Protein AF-D5RJ46-F1 (afdb_monomer_lite)

Radius of gyration: 23.19 Å; chains: 1; bounding box: 53×31×49 Å

Structure (mmCIF, N/CA/C/O backbone):
data_AF-D5RJ46-F1
#
_entry.id   AF-D5RJ46-F1
#
loop_
_atom_site.group_PDB
_atom_site.id
_atom_site.type_symbol
_atom_site.label_atom_id
_atom_site.label_alt_id
_atom_site.label_comp_id
_atom_site.label_asym_id
_atom_site.label_entity_id
_atom_site.label_seq_id
_atom_site.pdbx_PDB_ins_code
_atom_site.Cartn_x
_atom_site.Cartn_y
_atom_site.Cartn_z
_atom_site.occupancy
_atom_site.B_iso_or_equiv
_atom_site.auth_seq_id
_atom_site.auth_comp_id
_atom_site.auth_asym_id
_atom_site.auth_atom_id
_atom_site.pdbx_PDB_model_num
ATOM 1 N N . MET A 1 1 ? 31.677 16.257 28.762 1.00 53.81 1 MET A N 1
ATOM 2 C CA . MET A 1 1 ? 31.484 15.042 27.933 1.00 53.81 1 MET A CA 1
ATOM 3 C C . MET A 1 1 ? 30.009 14.711 27.685 1.00 53.81 1 MET A C 1
ATOM 5 O O . MET A 1 1 ? 29.662 14.455 26.544 1.00 53.81 1 MET A O 1
ATOM 9 N N . ALA A 1 2 ? 29.126 14.784 28.692 1.00 62.00 2 ALA A N 1
ATOM 10 C CA . ALA A 1 2 ? 27.690 14.493 28.535 1.00 62.00 2 ALA A CA 1
ATOM 11 C C . ALA A 1 2 ? 26.925 15.451 27.591 1.00 62.00 2 ALA A C 1
ATOM 13 O O . ALA A 1 2 ? 26.025 15.023 26.880 1.00 62.00 2 ALA A O 1
ATOM 14 N N . LEU A 1 3 ? 27.316 16.730 27.530 1.00 62.88 3 LEU A N 1
ATOM 15 C CA . LEU A 1 3 ? 26.665 17.728 26.669 1.00 62.88 3 LEU A CA 1
ATOM 16 C C . LEU A 1 3 ? 26.871 17.453 25.165 1.00 62.88 3 LEU A C 1
ATOM 18 O O . LEU A 1 3 ? 25.964 17.662 24.370 1.00 62.88 3 LEU A O 1
ATOM 22 N N . LEU A 1 4 ? 28.041 16.921 24.790 1.00 63.88 4 LEU A N 1
ATOM 23 C CA . LEU A 1 4 ? 28.360 16.503 23.417 1.00 63.88 4 LEU A CA 1
ATOM 24 C C . LEU A 1 4 ? 27.545 15.276 22.982 1.00 63.88 4 LEU A C 1
ATOM 26 O O . LEU A 1 4 ? 27.134 15.197 21.831 1.00 63.88 4 LEU A O 1
ATOM 30 N N . LEU A 1 5 ? 27.270 14.353 23.910 1.00 64.06 5 LEU A N 1
ATOM 31 C CA . LEU A 1 5 ? 26.399 13.200 23.667 1.00 64.06 5 LEU A CA 1
ATOM 32 C C . LEU A 1 5 ? 24.937 13.633 23.483 1.00 64.06 5 LEU A C 1
ATOM 34 O O . LEU A 1 5 ? 24.280 13.160 22.566 1.00 64.06 5 LEU A O 1
ATOM 38 N N . LEU A 1 6 ? 24.452 14.583 24.290 1.00 67.12 6 LEU A N 1
ATOM 39 C CA . LEU A 1 6 ? 23.091 15.130 24.189 1.00 67.12 6 LEU A CA 1
ATOM 40 C C . LEU A 1 6 ? 22.828 15.881 22.871 1.00 67.12 6 LEU A C 1
ATOM 42 O O . LEU A 1 6 ? 21.725 15.807 22.336 1.00 67.12 6 LEU A O 1
ATOM 46 N N . LEU A 1 7 ? 23.847 16.543 22.314 1.00 65.19 7 LEU A N 1
ATOM 47 C CA . LEU A 1 7 ? 23.788 17.214 21.007 1.00 65.19 7 LEU A CA 1
ATOM 48 C C . LEU A 1 7 ? 23.799 16.248 19.808 1.00 65.19 7 LEU A C 1
ATOM 50 O O . LEU A 1 7 ? 23.456 16.664 18.704 1.00 65.19 7 LEU A O 1
ATOM 54 N N . ALA A 1 8 ? 24.162 14.975 20.006 1.00 62.62 8 ALA A N 1
ATOM 55 C CA . ALA A 1 8 ? 24.197 13.963 18.946 1.00 62.62 8 ALA A CA 1
ATOM 56 C C . ALA A 1 8 ? 22.874 13.182 18.788 1.00 62.62 8 ALA A C 1
ATOM 58 O O . ALA A 1 8 ? 22.648 12.578 17.740 1.00 62.62 8 ALA A O 1
ATOM 59 N N . LEU A 1 9 ? 21.971 13.225 19.780 1.00 63.12 9 LEU A N 1
ATOM 60 C CA . LEU A 1 9 ? 20.667 12.548 19.713 1.00 63.12 9 LEU A CA 1
ATOM 61 C C . LEU A 1 9 ? 19.753 12.987 18.546 1.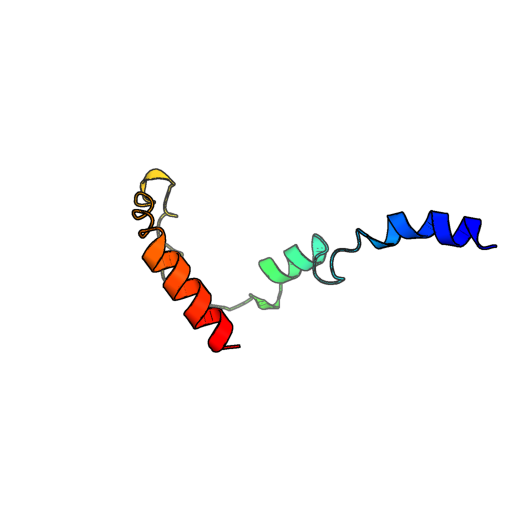00 63.12 9 LEU A C 1
ATOM 63 O O . LEU A 1 9 ? 19.110 12.104 17.977 1.00 63.12 9 LEU A O 1
ATOM 67 N N . PRO A 1 10 ? 19.665 14.271 18.131 1.00 62.09 10 PRO A N 1
ATOM 68 C CA . PRO A 1 10 ? 18.746 14.647 17.056 1.00 62.09 10 PRO A CA 1
ATOM 69 C C . PRO A 1 10 ? 19.191 14.161 15.666 1.00 62.09 10 PRO A C 1
ATOM 71 O O . PRO A 1 10 ? 18.357 14.090 14.768 1.00 62.09 10 PRO A O 1
ATOM 74 N N . LEU A 1 11 ? 20.462 13.777 15.473 1.00 57.16 11 LEU A N 1
ATOM 75 C CA . LEU A 1 11 ? 20.935 13.207 14.201 1.00 57.16 11 LEU A CA 1
ATOM 76 C C . LEU A 1 11 ? 20.668 11.699 14.071 1.00 57.16 11 LEU A C 1
ATOM 78 O O . LEU A 1 11 ? 20.689 11.176 12.960 1.00 57.16 11 LEU A O 1
ATOM 82 N N . ALA A 1 12 ? 20.382 10.998 15.171 1.00 58.78 12 ALA A N 1
ATOM 83 C CA . ALA A 1 12 ? 20.088 9.563 15.146 1.00 58.78 12 ALA A CA 1
ATOM 84 C C . ALA A 1 12 ? 18.634 9.243 14.733 1.00 58.78 12 ALA A C 1
ATOM 86 O O . ALA A 1 12 ? 18.303 8.080 14.523 1.00 58.78 12 ALA A O 1
ATOM 87 N N . GLY A 1 13 ? 17.767 10.257 14.610 1.00 55.91 13 GLY A N 1
ATOM 88 C CA . GLY A 1 13 ? 16.334 10.094 14.326 1.00 55.91 13 GLY A CA 1
ATOM 89 C C . GLY A 1 13 ? 15.928 10.083 12.846 1.00 55.91 13 GLY A C 1
ATOM 90 O O . GLY A 1 13 ? 14.752 9.882 12.564 1.00 55.91 13 GLY A O 1
ATOM 91 N N . CYS A 1 14 ? 16.858 10.291 11.906 1.00 59.72 14 CYS A N 1
ATOM 92 C CA . CYS A 1 14 ? 16.563 10.394 10.465 1.00 59.72 14 CYS A CA 1
ATOM 93 C C . CYS A 1 14 ? 17.343 9.393 9.598 1.00 59.72 14 CYS A C 1
ATOM 95 O O . CYS A 1 14 ? 17.548 9.626 8.407 1.00 59.72 14 CYS A O 1
ATOM 97 N N . VAL A 1 15 ? 17.797 8.278 10.168 1.00 56.47 15 VAL A N 1
ATOM 98 C CA . VAL A 1 15 ? 18.323 7.171 9.365 1.00 56.47 15 VAL A CA 1
ATOM 99 C C . VAL A 1 15 ? 17.146 6.354 8.837 1.00 56.47 15 VAL A C 1
ATOM 101 O O . VAL A 1 15 ? 16.615 5.490 9.531 1.00 56.47 15 VAL A O 1
ATOM 104 N N . GLY A 1 16 ? 16.732 6.637 7.597 1.00 58.06 16 GLY A N 1
ATOM 105 C CA . GLY A 1 16 ? 16.030 5.635 6.791 1.00 58.06 16 GLY A CA 1
ATOM 106 C C . GLY A 1 16 ? 16.832 4.334 6.818 1.00 58.06 16 GLY A C 1
ATOM 107 O O . GLY A 1 16 ? 18.059 4.366 6.986 1.00 58.06 16 GLY A O 1
ATOM 108 N N . THR A 1 17 ? 16.167 3.184 6.728 1.00 60.94 17 THR A N 1
ATOM 109 C CA . THR A 1 17 ? 16.892 1.908 6.769 1.00 60.94 17 THR A CA 1
ATOM 110 C C . THR A 1 17 ? 17.983 1.903 5.685 1.00 60.94 17 THR A C 1
ATOM 112 O O . THR A 1 17 ? 17.816 2.550 4.647 1.00 60.94 17 THR A O 1
ATOM 115 N N . PRO A 1 18 ? 19.116 1.199 5.871 1.00 57.91 18 PRO A N 1
ATOM 116 C CA . PRO A 1 18 ? 20.190 1.161 4.870 1.00 57.91 18 PRO A CA 1
ATOM 117 C C . PRO A 1 18 ? 19.714 0.762 3.458 1.00 57.91 18 PRO A C 1
ATOM 119 O O . PRO A 1 18 ? 20.386 1.055 2.476 1.00 57.91 18 PRO A O 1
ATOM 122 N N . SER A 1 19 ? 18.546 0.119 3.367 1.00 60.91 19 SER A N 1
ATOM 123 C CA . SER A 1 19 ? 17.837 -0.313 2.160 1.00 60.91 19 SER A CA 1
ATOM 124 C C . SER A 1 19 ? 16.815 0.686 1.584 1.00 60.91 19 SER A C 1
ATOM 126 O O . SER A 1 19 ? 16.229 0.407 0.542 1.00 60.91 19 SER A O 1
ATOM 128 N N . GLU A 1 20 ? 16.573 1.828 2.227 1.00 68.00 20 GLU A N 1
ATOM 129 C CA . GLU A 1 20 ? 15.552 2.823 1.839 1.00 68.00 20 GLU A CA 1
ATOM 130 C C . GLU A 1 20 ? 16.140 4.108 1.238 1.00 68.00 20 GLU A C 1
ATOM 132 O O . GLU A 1 20 ? 15.413 5.058 0.945 1.00 68.00 20 GLU A O 1
ATOM 137 N N . GLY A 1 21 ? 17.455 4.160 1.017 1.00 77.19 21 GLY A N 1
ATOM 138 C CA . GLY A 1 21 ? 18.061 5.256 0.266 1.00 77.19 21 GLY A CA 1
ATOM 139 C C . GLY A 1 21 ? 17.484 5.344 -1.160 1.00 77.19 21 GLY A C 1
ATOM 140 O O . GLY A 1 21 ? 17.139 4.312 -1.738 1.00 77.19 21 GLY A O 1
ATOM 141 N N . PRO A 1 22 ? 17.432 6.534 -1.791 1.00 76.25 22 PRO A N 1
ATOM 142 C CA . PRO A 1 22 ? 16.875 6.694 -3.141 1.00 76.25 22 PRO A CA 1
ATOM 143 C C . PRO A 1 22 ? 17.495 5.755 -4.189 1.00 76.25 22 PRO A C 1
ATOM 145 O O . PRO A 1 22 ? 16.802 5.258 -5.074 1.00 76.25 22 PRO A O 1
ATOM 148 N N . LEU A 1 23 ? 18.797 5.476 -4.063 1.00 82.75 23 LEU A N 1
ATOM 149 C CA . LEU A 1 23 ? 19.515 4.544 -4.933 1.00 82.75 23 LEU A CA 1
ATOM 150 C C . LEU A 1 23 ? 19.074 3.089 -4.717 1.00 82.75 23 LEU A C 1
ATOM 152 O O . LEU A 1 23 ? 18.893 2.351 -5.682 1.00 82.75 23 LEU A O 1
ATOM 156 N N . GLU A 1 24 ? 18.886 2.680 -3.463 1.00 82.38 24 GLU A N 1
ATOM 157 C CA . GLU A 1 24 ? 18.442 1.328 -3.117 1.00 82.38 24 GLU A CA 1
ATOM 158 C C . GLU A 1 24 ? 16.989 1.106 -3.538 1.00 82.38 24 GLU A C 1
ATOM 160 O O . GLU A 1 24 ? 16.679 0.075 -4.135 1.00 82.38 24 GLU A O 1
ATOM 165 N N . PHE A 1 25 ? 16.125 2.111 -3.353 1.00 80.75 25 PHE A N 1
ATOM 166 C CA . PHE A 1 25 ? 14.784 2.120 -3.935 1.00 80.75 25 PHE A CA 1
ATOM 167 C C . PHE A 1 25 ? 14.839 1.922 -5.454 1.00 80.75 25 PHE A C 1
ATOM 169 O O . PHE A 1 25 ? 14.186 1.019 -5.968 1.00 80.75 25 PHE A O 1
ATOM 176 N N . TRP A 1 26 ? 15.651 2.708 -6.172 1.00 81.19 26 TRP A N 1
ATOM 177 C CA . TRP A 1 26 ? 15.766 2.603 -7.630 1.00 81.19 26 TRP A CA 1
ATOM 178 C C . TRP A 1 26 ? 16.255 1.221 -8.077 1.00 81.19 26 TRP A C 1
ATOM 180 O O . TRP A 1 26 ? 15.681 0.614 -8.982 1.00 81.19 26 TRP A O 1
ATOM 190 N N . LYS A 1 27 ? 17.282 0.686 -7.410 1.00 83.62 27 LYS A N 1
ATOM 191 C CA . LYS A 1 27 ? 17.824 -0.653 -7.674 1.00 83.62 27 LYS A CA 1
ATOM 192 C C . LYS A 1 27 ? 16.783 -1.748 -7.436 1.00 83.62 27 LYS A C 1
ATOM 194 O O . LYS A 1 27 ? 16.711 -2.692 -8.215 1.00 83.62 27 LYS A O 1
ATOM 199 N N . ASN A 1 28 ? 15.958 -1.623 -6.402 1.00 80.62 28 ASN A N 1
ATOM 200 C CA . ASN A 1 28 ? 14.921 -2.609 -6.095 1.00 80.62 28 ASN A CA 1
ATOM 201 C C . ASN A 1 28 ? 13.684 -2.465 -6.998 1.00 80.62 28 ASN A C 1
ATOM 203 O O . ASN A 1 28 ? 13.041 -3.465 -7.309 1.00 80.62 28 ASN A O 1
ATOM 207 N N . ALA A 1 29 ? 13.362 -1.244 -7.430 1.00 79.12 29 ALA A N 1
ATOM 208 C CA . ALA A 1 29 ? 12.207 -0.942 -8.273 1.00 79.12 29 ALA A CA 1
ATOM 209 C C . ALA A 1 29 ? 12.448 -1.199 -9.768 1.00 79.12 29 ALA A C 1
ATOM 211 O O . ALA A 1 29 ? 11.489 -1.462 -10.489 1.00 79.12 29 ALA A O 1
ATOM 212 N N . PHE A 1 30 ? 13.700 -1.123 -10.238 1.00 81.88 30 PHE A N 1
ATOM 213 C CA . PHE A 1 30 ? 14.034 -1.212 -11.669 1.00 81.88 30 PHE A CA 1
ATOM 214 C C . PHE A 1 30 ? 15.290 -2.036 -11.990 1.00 81.88 30 PHE A C 1
ATOM 216 O O . PHE A 1 30 ? 15.650 -2.165 -13.158 1.00 81.88 30 PHE A O 1
ATOM 223 N N . GLY A 1 31 ? 16.005 -2.545 -10.987 1.00 81.06 31 GLY A N 1
ATOM 224 C CA . GLY A 1 31 ? 17.289 -3.216 -11.190 1.00 81.06 31 GLY A CA 1
ATOM 225 C C . GLY A 1 31 ? 17.188 -4.708 -11.509 1.00 81.06 31 GLY A C 1
ATOM 226 O O . GLY A 1 31 ? 16.116 -5.267 -11.738 1.00 81.06 31 GLY A O 1
ATOM 227 N N . GLU A 1 32 ? 18.357 -5.353 -11.474 1.00 84.50 32 GLU A N 1
ATOM 228 C CA . GLU A 1 32 ? 18.583 -6.791 -11.702 1.00 84.50 32 GLU A CA 1
ATOM 229 C C . GLU A 1 32 ? 17.505 -7.734 -11.133 1.00 84.50 32 GLU A C 1
ATOM 231 O O . GLU A 1 32 ? 17.053 -8.600 -11.880 1.00 84.50 32 GLU A O 1
ATOM 236 N N . PRO A 1 33 ? 17.003 -7.574 -9.886 1.00 78.69 33 PRO A N 1
ATOM 237 C CA . PRO A 1 33 ? 16.025 -8.511 -9.322 1.00 78.69 33 PRO A CA 1
ATOM 238 C C . PRO A 1 33 ? 14.706 -8.618 -10.101 1.00 78.69 33 PRO A C 1
ATOM 240 O O . PRO A 1 33 ? 13.940 -9.561 -9.892 1.00 78.69 33 PRO A O 1
ATOM 243 N N . LEU A 1 34 ? 14.404 -7.643 -10.961 1.00 78.25 34 LEU 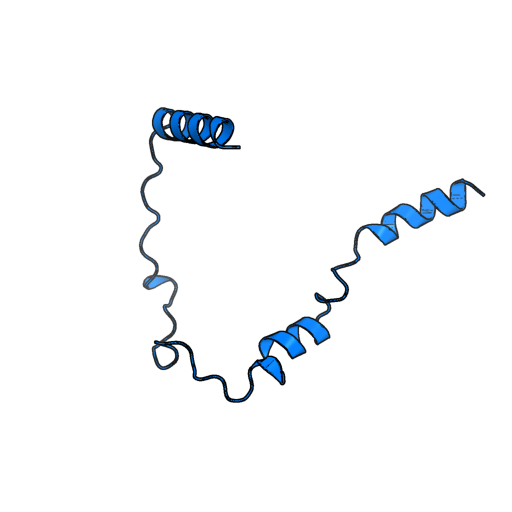A N 1
ATOM 244 C CA . LEU A 1 34 ? 13.191 -7.615 -11.773 1.00 78.25 34 LEU A CA 1
ATOM 245 C C . LEU A 1 34 ? 13.427 -8.001 -13.237 1.00 78.25 34 LEU A C 1
ATOM 247 O O . LEU A 1 34 ? 12.452 -8.156 -13.976 1.00 78.25 34 LEU A O 1
ATOM 251 N N . GLN A 1 35 ? 14.677 -8.196 -13.666 1.00 87.00 35 GLN A N 1
ATOM 252 C CA . GLN A 1 35 ? 14.975 -8.577 -15.044 1.00 87.00 35 GLN A CA 1
ATOM 253 C C . GLN A 1 35 ? 14.395 -9.954 -15.383 1.00 87.00 35 GLN A C 1
ATOM 255 O O . GLN A 1 35 ? 14.471 -10.901 -14.603 1.00 87.00 35 GLN A O 1
ATOM 260 N N . GLY A 1 36 ? 13.780 -10.059 -16.563 1.00 84.88 36 GLY A N 1
ATOM 261 C CA . GLY A 1 36 ? 13.183 -11.303 -17.055 1.00 84.88 36 GLY A CA 1
ATOM 262 C C . GLY A 1 36 ? 11.908 -11.744 -16.327 1.00 84.88 36 GLY A C 1
ATOM 263 O O . GLY A 1 36 ? 11.330 -12.769 -16.692 1.00 84.88 36 GLY A O 1
ATOM 264 N N . ARG A 1 37 ? 11.430 -10.990 -15.327 1.00 85.00 37 ARG A N 1
ATOM 265 C CA . ARG A 1 37 ? 10.134 -11.268 -14.702 1.00 85.00 37 ARG A CA 1
ATOM 266 C C . ARG A 1 37 ? 9.015 -10.880 -15.674 1.00 85.00 37 ARG A C 1
ATOM 268 O O . ARG A 1 37 ? 9.069 -9.790 -16.245 1.00 85.00 37 ARG A O 1
ATOM 275 N N . PRO A 1 38 ? 7.998 -11.736 -15.868 1.00 86.62 38 PRO A N 1
ATOM 276 C CA . PRO A 1 38 ? 6.845 -11.357 -16.666 1.00 86.62 38 PRO A CA 1
ATOM 277 C C . PRO A 1 38 ? 6.128 -10.182 -16.002 1.00 86.62 38 PRO A C 1
ATOM 279 O O . PRO A 1 38 ? 6.112 -10.058 -14.772 1.00 86.62 38 PRO A O 1
ATOM 282 N N . LEU A 1 39 ? 5.517 -9.334 -16.828 1.00 83.12 39 LEU A N 1
ATOM 283 C CA . LEU A 1 39 ? 4.653 -8.275 -16.333 1.00 83.12 39 LEU A CA 1
ATOM 284 C C . LEU A 1 39 ? 3.526 -8.873 -15.474 1.00 83.12 39 LEU A C 1
ATOM 286 O O . LEU A 1 39 ? 3.044 -9.974 -15.768 1.00 83.12 39 LEU A O 1
ATOM 290 N N . PRO A 1 40 ? 3.090 -8.172 -14.412 1.00 82.06 40 PRO A N 1
ATOM 291 C CA . PRO A 1 40 ? 1.944 -8.620 -13.644 1.00 82.06 40 PRO A CA 1
ATOM 292 C C . PRO A 1 40 ? 0.702 -8.683 -14.547 1.00 82.06 40 PRO A C 1
ATOM 294 O O . PRO A 1 40 ? 0.587 -7.922 -15.515 1.00 82.06 40 PRO A O 1
ATOM 297 N N . PRO A 1 41 ? -0.251 -9.577 -14.245 1.00 85.88 41 PRO A N 1
ATOM 298 C CA . PRO A 1 41 ? -1.499 -9.637 -14.990 1.00 85.88 41 PRO A CA 1
ATOM 299 C C . PRO A 1 41 ? -2.186 -8.264 -14.975 1.00 85.88 41 PRO A C 1
ATOM 301 O O . PRO A 1 41 ? -2.283 -7.622 -13.931 1.00 85.88 41 PRO A O 1
ATOM 304 N N . GLY A 1 42 ? -2.649 -7.810 -16.142 1.00 82.81 42 GLY A N 1
ATOM 305 C CA . GLY A 1 42 ? -3.300 -6.505 -16.294 1.00 82.81 42 GLY A CA 1
ATOM 306 C C . GLY A 1 42 ? -2.360 -5.308 -16.496 1.00 82.81 42 GLY A C 1
ATOM 307 O O . GLY A 1 42 ? -2.858 -4.192 -16.596 1.00 82.81 42 GLY A O 1
ATOM 308 N N . ALA A 1 43 ? -1.041 -5.508 -16.612 1.00 83.44 43 ALA A N 1
ATOM 309 C CA . ALA A 1 43 ? -0.079 -4.422 -16.861 1.00 83.44 43 ALA A CA 1
ATOM 310 C C . ALA A 1 43 ? -0.253 -3.703 -18.215 1.00 83.44 43 ALA A C 1
ATOM 312 O O . ALA A 1 43 ? 0.133 -2.547 -18.342 1.00 83.44 43 ALA A O 1
ATOM 313 N N . GLU A 1 44 ? -0.835 -4.379 -19.209 1.00 85.56 44 GLU A N 1
ATOM 314 C CA . GLU A 1 44 ? -1.161 -3.824 -20.537 1.00 85.56 44 GLU A CA 1
ATOM 315 C C . GLU A 1 44 ? -2.429 -2.946 -20.516 1.00 85.56 44 GLU A C 1
ATOM 317 O O . GLU A 1 44 ? -2.756 -2.267 -21.489 1.00 85.56 44 GLU A O 1
ATOM 322 N N . GLY A 1 45 ? -3.197 -2.998 -19.423 1.00 82.00 45 GLY A N 1
ATOM 323 C CA . GLY A 1 45 ? -4.423 -2.228 -19.267 1.00 82.00 45 GLY A CA 1
ATOM 324 C C . GLY A 1 45 ? -4.144 -0.755 -18.977 1.00 82.00 45 GLY A C 1
ATOM 325 O O . GLY A 1 45 ? -3.106 -0.387 -18.430 1.00 82.00 45 GLY A O 1
ATOM 326 N N . ALA A 1 46 ? -5.112 0.107 -19.289 1.00 81.12 46 ALA A N 1
ATOM 327 C CA . ALA A 1 46 ? -5.066 1.484 -18.816 1.00 81.12 46 ALA A CA 1
ATOM 328 C C . ALA A 1 46 ? -5.048 1.494 -17.281 1.00 81.12 46 ALA A C 1
ATOM 330 O O . ALA A 1 46 ? -5.881 0.842 -16.644 1.00 81.12 46 ALA A O 1
ATOM 331 N N . TYR A 1 47 ? -4.117 2.246 -16.689 1.00 77.75 47 TYR A N 1
ATOM 332 C CA . TYR A 1 47 ? -4.090 2.403 -15.240 1.00 77.75 47 TYR A CA 1
ATOM 333 C C . TYR A 1 47 ? -5.420 3.028 -14.786 1.00 77.75 47 TYR A C 1
ATOM 335 O O . TYR A 1 47 ? -5.845 4.028 -15.379 1.00 77.75 47 TYR A O 1
ATOM 343 N N . PRO A 1 48 ? -6.101 2.462 -13.774 1.00 82.38 48 PRO A N 1
ATOM 344 C CA . PRO A 1 48 ? -7.363 3.003 -13.297 1.00 82.38 48 PRO A CA 1
ATOM 345 C C . PRO A 1 48 ? -7.162 4.458 -12.868 1.00 82.38 48 PRO A C 1
ATOM 347 O O . PRO A 1 48 ? -6.335 4.767 -12.009 1.00 82.38 48 PRO A O 1
ATOM 350 N N . ASN A 1 49 ? -7.898 5.378 -13.494 1.00 83.06 49 ASN A N 1
ATOM 351 C CA . ASN A 1 49 ? -7.891 6.776 -13.077 1.00 83.06 49 ASN A CA 1
ATOM 352 C C . ASN A 1 49 ? -8.707 6.940 -11.782 1.00 83.06 49 ASN A C 1
ATOM 354 O O . ASN A 1 49 ? -9.493 6.065 -11.414 1.00 83.06 49 ASN A O 1
ATOM 358 N N . LEU A 1 50 ? -8.576 8.079 -11.097 1.00 82.00 50 LEU A N 1
ATOM 359 C CA . LEU A 1 50 ? -9.328 8.327 -9.859 1.00 82.00 50 LEU A CA 1
ATOM 360 C C . LEU A 1 50 ? -10.858 8.270 -10.040 1.00 82.00 50 LEU A C 1
ATOM 362 O O . LEU A 1 50 ? -11.560 8.031 -9.066 1.00 82.00 50 LEU A O 1
ATOM 366 N N . ALA A 1 51 ? -11.380 8.434 -11.262 1.00 83.25 51 ALA A N 1
ATOM 367 C CA . ALA A 1 51 ? -12.809 8.288 -11.546 1.00 83.25 51 ALA A CA 1
ATOM 368 C C . ALA A 1 51 ? -13.273 6.820 -11.614 1.00 83.25 51 ALA A C 1
ATOM 370 O O . ALA A 1 51 ? -14.467 6.554 -11.520 1.00 83.25 51 ALA A O 1
ATOM 371 N N . SER A 1 52 ? -12.349 5.866 -11.757 1.00 84.56 52 SER A N 1
ATOM 372 C CA . SER A 1 52 ? -12.637 4.427 -11.669 1.00 84.56 52 SER A CA 1
ATOM 373 C C . SER A 1 52 ? -12.615 3.889 -10.236 1.00 84.56 52 SER A C 1
ATOM 375 O O . SER A 1 52 ? -13.024 2.752 -10.003 1.00 84.56 52 SER A O 1
ATOM 377 N N . VAL A 1 53 ? -12.157 4.695 -9.270 1.00 84.75 53 VAL A N 1
ATOM 378 C CA . VAL A 1 53 ? -12.185 4.324 -7.855 1.00 84.75 53 VAL A CA 1
ATOM 379 C C . VAL A 1 53 ? -13.638 4.399 -7.375 1.00 84.75 53 VAL A C 1
ATOM 381 O O . VAL A 1 53 ? -14.235 5.478 -7.427 1.00 84.75 53 VAL A O 1
ATOM 384 N N . PRO A 1 54 ? -14.238 3.283 -6.919 1.00 87.50 54 PRO A N 1
ATOM 385 C CA . PRO A 1 54 ? -15.591 3.310 -6.388 1.00 87.50 54 PRO A CA 1
ATOM 386 C C . PRO A 1 54 ? -15.649 4.185 -5.128 1.00 87.50 54 PRO A C 1
ATOM 388 O O . PRO A 1 54 ? -14.63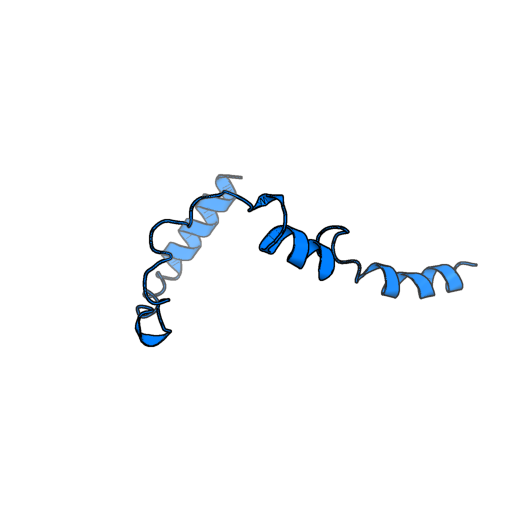7 4.354 -4.439 1.00 87.50 54 PRO A O 1
ATOM 391 N N . PRO A 1 55 ? -16.826 4.736 -4.788 1.00 88.94 55 PRO A N 1
ATOM 392 C CA . PRO A 1 55 ? -16.982 5.480 -3.550 1.00 88.94 55 PRO A CA 1
ATOM 393 C C . PRO A 1 55 ? -16.595 4.611 -2.352 1.00 88.94 55 PRO A C 1
ATOM 395 O O . PRO A 1 55 ? -16.793 3.393 -2.350 1.00 88.94 55 PRO A O 1
ATOM 398 N N . ALA A 1 56 ? -16.055 5.259 -1.319 1.00 89.19 56 ALA A N 1
ATOM 399 C CA . ALA A 1 56 ? -15.722 4.573 -0.083 1.00 89.19 56 ALA A CA 1
ATOM 400 C C . ALA A 1 56 ? -16.969 3.858 0.472 1.00 89.19 56 ALA A C 1
ATOM 402 O O . ALA A 1 56 ? -18.058 4.447 0.473 1.00 89.19 56 ALA A O 1
ATOM 403 N N . PRO A 1 57 ? -16.833 2.611 0.955 1.00 90.19 57 PRO A N 1
ATOM 404 C CA . PRO A 1 57 ? -17.948 1.916 1.574 1.00 90.19 57 PRO A CA 1
ATOM 405 C C . PRO A 1 57 ? -18.426 2.685 2.815 1.00 90.19 57 PRO A C 1
ATOM 407 O O . PRO A 1 57 ? -17.636 3.399 3.450 1.00 90.19 57 PRO A O 1
ATOM 410 N N . PRO A 1 58 ? -19.708 2.544 3.191 1.00 91.88 58 PRO A N 1
ATOM 411 C CA . PRO A 1 58 ? -20.206 3.135 4.420 1.00 91.88 58 PRO A CA 1
ATOM 412 C C . PRO A 1 58 ? -19.382 2.629 5.603 1.00 91.88 58 PRO A C 1
ATOM 414 O O . PRO A 1 58 ? -19.002 1.457 5.677 1.00 91.88 58 PRO A O 1
ATOM 417 N N . ARG A 1 59 ? -19.108 3.524 6.552 1.00 88.12 59 ARG A N 1
ATOM 418 C CA . ARG A 1 59 ? -18.516 3.100 7.818 1.00 88.12 59 ARG A CA 1
ATOM 419 C C . ARG A 1 59 ? -19.522 2.220 8.553 1.00 88.12 59 ARG A C 1
ATOM 421 O O . ARG A 1 59 ? -20.682 2.603 8.677 1.00 88.12 59 ARG A O 1
ATOM 428 N N . GLY A 1 60 ? -19.051 1.081 9.061 1.00 89.94 60 GLY A N 1
ATOM 429 C CA . GLY A 1 60 ? -19.822 0.268 9.999 1.00 89.94 60 GLY A CA 1
ATOM 430 C C . GLY A 1 60 ? -20.227 1.081 11.230 1.00 89.94 60 GLY A C 1
ATOM 431 O O . GLY A 1 60 ? -19.610 2.109 11.557 1.00 89.94 60 GLY A O 1
ATOM 432 N N . SER A 1 61 ? -21.266 0.621 11.917 1.00 96.25 61 SER A N 1
ATOM 433 C CA . SER A 1 61 ? -21.746 1.239 13.151 1.00 96.25 61 SER A CA 1
ATOM 434 C C . SER A 1 61 ? -20.634 1.331 14.207 1.00 96.25 61 SER A C 1
ATOM 436 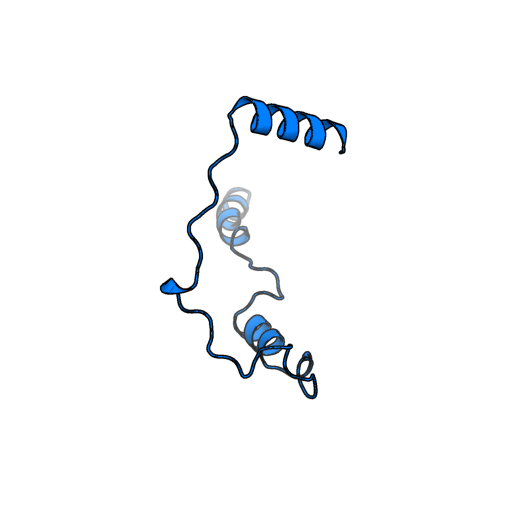O O . SER A 1 61 ? -19.586 0.684 14.123 1.00 96.25 61 SER A O 1
ATOM 438 N N . ALA A 1 62 ? -20.818 2.197 15.205 1.00 95.31 62 ALA A N 1
ATOM 439 C CA . ALA A 1 62 ? -19.860 2.296 16.308 1.00 95.31 62 ALA A CA 1
ATOM 440 C C . ALA A 1 62 ? -19.719 0.959 17.058 1.00 95.31 62 ALA A C 1
ATOM 442 O O . ALA A 1 62 ? -18.597 0.514 17.279 1.00 95.31 62 ALA A O 1
ATOM 443 N N . SER A 1 63 ? -20.836 0.279 17.329 1.00 95.81 63 SER A N 1
ATOM 444 C CA . SER A 1 63 ? -20.860 -1.002 18.041 1.00 95.81 63 SER A CA 1
ATOM 445 C C . SER A 1 63 ? -20.170 -2.130 17.272 1.00 95.81 63 SER A C 1
ATOM 447 O O . SER A 1 63 ? -19.428 -2.904 17.868 1.00 95.81 63 SER A O 1
ATOM 449 N N . GLU A 1 64 ? -20.348 -2.217 15.950 1.00 96.62 64 GLU A N 1
ATOM 450 C CA . GLU A 1 64 ? -19.640 -3.213 15.127 1.00 96.62 64 GLU A CA 1
ATOM 451 C C . GLU A 1 64 ? -18.123 -3.001 15.166 1.00 96.62 64 GLU A C 1
ATOM 453 O O . GLU A 1 64 ? -17.355 -3.961 15.231 1.00 96.62 64 GLU A O 1
ATOM 458 N N . ARG A 1 65 ? -17.677 -1.740 15.160 1.00 94.56 65 ARG A N 1
ATOM 459 C CA . ARG A 1 65 ? -16.250 -1.406 15.246 1.00 94.56 65 ARG A CA 1
ATOM 460 C C . ARG A 1 65 ? -15.670 -1.722 16.622 1.00 94.56 65 ARG A C 1
ATOM 462 O O . ARG A 1 65 ? -14.543 -2.208 16.699 1.00 94.56 65 ARG A O 1
ATOM 469 N N . GLU A 1 66 ? -16.423 -1.476 17.689 1.00 96.62 66 GLU A N 1
ATOM 470 C CA . GLU A 1 66 ? -16.034 -1.844 19.056 1.00 96.62 66 GLU A CA 1
ATOM 471 C C . GLU A 1 66 ? -15.936 -3.364 19.223 1.00 96.62 66 GLU A C 1
ATOM 473 O O . GLU A 1 66 ? -14.916 -3.858 19.701 1.00 96.62 66 GLU A O 1
ATOM 478 N N . ALA A 1 67 ? -16.935 -4.111 18.744 1.00 96.62 67 ALA A N 1
ATOM 479 C CA . ALA A 1 67 ? -16.933 -5.572 18.785 1.00 96.62 67 ALA A CA 1
ATOM 480 C C . ALA A 1 67 ? -15.743 -6.171 18.018 1.00 96.62 67 ALA A C 1
ATOM 482 O O . ALA A 1 67 ? -15.066 -7.064 18.527 1.00 96.62 67 ALA A O 1
ATOM 483 N N . LEU A 1 68 ? -15.442 -5.646 16.823 1.00 95.75 68 LEU A N 1
ATOM 484 C CA . LEU A 1 68 ? -14.270 -6.059 16.047 1.00 95.75 68 LEU A CA 1
ATOM 485 C C . LEU A 1 68 ? -12.961 -5.753 16.786 1.00 95.75 68 LEU A C 1
ATOM 487 O O . LEU A 1 68 ? -12.042 -6.569 16.775 1.00 95.75 68 LEU A O 1
ATOM 491 N N . SER A 1 69 ? -12.877 -4.589 17.435 1.00 96.25 69 SER A N 1
ATOM 492 C CA . SER A 1 69 ? -11.681 -4.179 18.179 1.00 96.25 69 SER A CA 1
ATOM 493 C C . SER A 1 69 ? -11.419 -5.095 19.374 1.00 96.25 69 SER A C 1
ATOM 495 O O . SER A 1 69 ? -10.278 -5.498 19.582 1.00 96.25 69 SER A O 1
ATOM 497 N N . ALA A 1 70 ? -12.467 -5.468 20.114 1.00 97.25 70 ALA A N 1
ATOM 498 C CA . ALA A 1 70 ? -12.370 -6.441 21.200 1.00 97.25 70 ALA A CA 1
ATOM 499 C C . ALA A 1 70 ? -11.944 -7.823 20.677 1.00 97.25 70 ALA A C 1
ATOM 501 O O . ALA A 1 70 ? -10.979 -8.395 21.164 1.00 97.25 70 ALA A O 1
ATOM 502 N N . ALA A 1 71 ? -12.580 -8.318 19.610 1.00 97.12 71 ALA A N 1
ATOM 503 C CA . ALA A 1 71 ? -12.235 -9.617 19.030 1.00 97.12 71 AL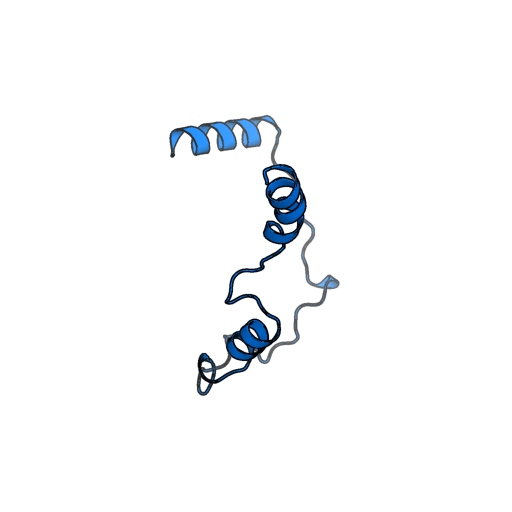A A CA 1
ATOM 504 C C . ALA A 1 71 ? -10.765 -9.703 18.572 1.00 97.12 71 ALA A C 1
ATOM 506 O O . ALA A 1 71 ? -10.122 -10.737 18.743 1.00 97.12 71 ALA A O 1
ATOM 507 N N . LEU A 1 72 ? -10.221 -8.622 18.002 1.00 96.81 72 LEU A N 1
ATOM 508 C CA . LEU A 1 72 ? -8.813 -8.551 17.601 1.00 96.81 72 LEU A CA 1
ATOM 509 C C . LEU A 1 72 ? -7.852 -8.463 18.794 1.00 96.81 72 LEU A C 1
ATOM 511 O O . LEU A 1 72 ? -6.725 -8.943 18.684 1.00 96.81 72 LEU A O 1
ATOM 515 N N . ALA A 1 73 ? -8.267 -7.853 19.907 1.00 95.75 73 ALA A N 1
ATOM 516 C CA . ALA A 1 73 ? -7.460 -7.781 21.124 1.00 95.75 73 ALA A CA 1
ATOM 517 C C . ALA A 1 73 ? -7.296 -9.164 21.771 1.00 95.75 73 ALA A C 1
ATOM 519 O O . ALA A 1 73 ? -6.186 -9.521 22.159 1.00 95.75 73 ALA A O 1
ATOM 520 N N . GLU A 1 74 ? -8.366 -9.958 21.807 1.00 94.38 74 GLU A N 1
ATOM 521 C CA . GLU A 1 74 ? -8.356 -11.335 22.312 1.00 94.38 74 GLU A CA 1
ATOM 522 C C . GLU A 1 74 ? -7.591 -12.320 21.412 1.00 94.38 74 GLU A C 1
ATOM 524 O O . GLU A 1 74 ? -7.153 -13.368 21.879 1.00 94.38 74 GLU A O 1
ATOM 529 N N . ALA A 1 75 ? -7.435 -12.012 20.122 1.00 88.06 75 ALA A N 1
ATOM 530 C CA . ALA A 1 75 ? -6.745 -12.872 19.158 1.00 88.06 75 ALA A CA 1
ATOM 531 C C . ALA A 1 75 ? -5.208 -12.717 19.154 1.00 88.06 75 ALA A C 1
ATOM 533 O O . ALA A 1 75 ? -4.538 -13.368 18.348 1.00 88.06 75 ALA A O 1
ATOM 534 N N . ARG A 1 76 ? -4.658 -11.835 19.996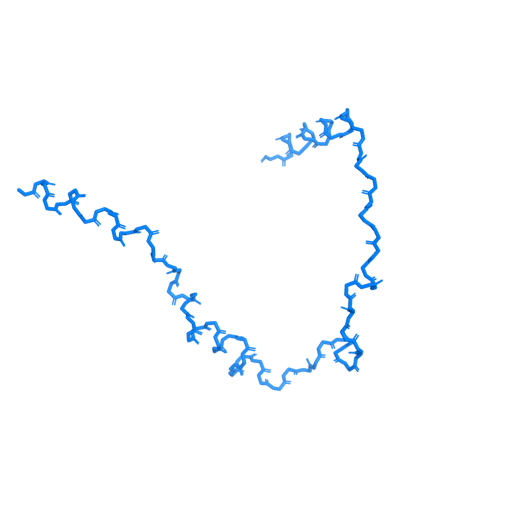 1.00 64.31 76 ARG A N 1
ATOM 535 C CA . ARG A 1 76 ? -3.223 -11.538 20.100 1.00 64.31 76 ARG A CA 1
ATOM 536 C C . ARG A 1 76 ? -2.535 -12.380 21.170 1.00 64.31 76 ARG A C 1
ATOM 538 O O . ARG A 1 76 ? -1.376 -12.773 20.908 1.00 64.31 76 ARG A O 1
#

Secondary structure (DSSP, 8-state):
-HHHHHTTGGGTT----TT-SHHHHHHHHHSGGGTTPPPPTTTTSPPPPGGGSPPPPPPPPHHHHHHHHHHHHHT-

Foldseek 3Di:
DVVVVVVCVVVVPPDDDPCPPPVNVCCVVPHDVCPPPDDDPCPPPDDDDPVNDDPDDDDDDPVVVVVVVVVVVVVD

Organism: NCBI:txid525371

pLDDT: mean 79.73, std 12.79, range [53.81, 97.25]

Sequence (76 aa):
MALLLLLALPLAGCVGTPSEGPLEFWKNAFGEPLQGRPLPPGAEGAYPNLASVPPAPPRGSASEREALSAALAEAR